Protein AF-A0A9D4R3W5-F1 (afdb_monomer_lite)

Structure (mmCIF, N/CA/C/O backbone):
data_AF-A0A9D4R3W5-F1
#
_entry.id   AF-A0A9D4R3W5-F1
#
loop_
_atom_site.group_PDB
_atom_site.id
_atom_site.type_symbol
_atom_site.label_atom_id
_atom_site.label_alt_id
_atom_site.label_comp_id
_atom_site.label_asym_id
_atom_site.label_entity_id
_atom_site.label_seq_id
_atom_site.pdbx_PDB_ins_code
_atom_site.Cartn_x
_atom_site.Cartn_y
_atom_site.Cartn_z
_atom_site.occupancy
_atom_site.B_iso_or_equiv
_atom_site.auth_seq_id
_atom_site.auth_comp_id
_atom_site.auth_asym_id
_atom_site.auth_atom_id
_atom_site.pdbx_PDB_model_num
ATOM 1 N N . MET A 1 1 ? 5.636 14.432 -17.467 1.00 48.53 1 MET A N 1
ATOM 2 C CA . MET A 1 1 ? 5.365 13.111 -16.864 1.00 48.53 1 MET A CA 1
ATOM 3 C C . MET A 1 1 ? 6.135 12.099 -17.683 1.00 48.53 1 MET A C 1
ATOM 5 O O . MET A 1 1 ? 5.924 12.047 -18.889 1.00 48.53 1 MET A O 1
ATOM 9 N N . THR A 1 2 ? 7.112 11.415 -17.092 1.00 52.47 2 THR A N 1
ATOM 10 C CA . THR A 1 2 ? 7.830 10.343 -17.795 1.00 52.47 2 THR A CA 1
ATOM 11 C C . THR A 1 2 ? 6.942 9.094 -17.781 1.00 52.47 2 THR A C 1
ATOM 13 O O . THR A 1 2 ? 6.089 8.941 -16.909 1.00 52.47 2 THR A O 1
ATOM 16 N N . SER A 1 3 ? 7.095 8.196 -18.757 1.00 61.00 3 SER A N 1
ATOM 17 C CA . SER A 1 3 ? 6.224 7.014 -18.910 1.00 61.00 3 SER A CA 1
ATOM 18 C C . SER A 1 3 ? 6.171 6.094 -17.675 1.00 61.00 3 SER A C 1
ATOM 20 O O . SER A 1 3 ? 5.282 5.254 -17.585 1.00 61.00 3 SER A O 1
ATOM 22 N N . HIS A 1 4 ? 7.108 6.236 -16.730 1.00 67.31 4 HIS A N 1
ATOM 23 C CA . HIS A 1 4 ? 7.232 5.406 -15.528 1.00 67.31 4 HIS A CA 1
ATOM 24 C C . HIS A 1 4 ? 6.277 5.774 -14.384 1.00 67.31 4 HIS A C 1
ATOM 26 O O . HIS A 1 4 ? 6.226 5.033 -13.395 1.00 67.31 4 HIS A O 1
ATOM 32 N N . ASP A 1 5 ? 5.534 6.874 -14.517 1.00 80.81 5 ASP A N 1
ATOM 33 C CA . ASP A 1 5 ? 4.615 7.381 -13.489 1.00 80.81 5 ASP A CA 1
ATOM 34 C C . ASP A 1 5 ? 3.148 7.024 -13.765 1.00 80.81 5 ASP A C 1
ATOM 36 O O . ASP A 1 5 ? 2.267 7.416 -12.999 1.00 80.81 5 ASP A O 1
ATOM 40 N N . LEU A 1 6 ? 2.878 6.284 -14.845 1.00 91.44 6 LEU A N 1
ATOM 41 C CA . LEU A 1 6 ? 1.544 5.838 -15.238 1.00 91.44 6 LEU A CA 1
ATOM 42 C C . LEU A 1 6 ? 1.276 4.404 -14.782 1.00 91.44 6 LEU A C 1
ATOM 44 O O . LEU A 1 6 ? 2.193 3.583 -14.689 1.00 91.44 6 LEU A O 1
ATOM 48 N N . ILE A 1 7 ? 0.002 4.097 -14.538 1.00 92.19 7 ILE A N 1
ATOM 49 C CA . ILE A 1 7 ? -0.449 2.717 -14.354 1.00 92.19 7 ILE A CA 1
ATOM 50 C C . ILE A 1 7 ? -0.324 1.929 -15.667 1.00 92.19 7 ILE A C 1
ATOM 52 O O . ILE A 1 7 ? -0.142 2.502 -16.739 1.00 92.19 7 ILE A O 1
ATOM 56 N N . VAL A 1 8 ? -0.433 0.603 -15.579 1.00 88.69 8 VAL A N 1
ATOM 57 C CA . VAL A 1 8 ? -0.121 -0.327 -16.680 1.00 88.69 8 VAL A CA 1
ATOM 58 C C . VAL A 1 8 ? -0.883 -0.058 -17.984 1.00 88.69 8 VAL A C 1
ATOM 60 O O . VAL A 1 8 ? -0.353 -0.311 -19.060 1.00 88.69 8 VAL A O 1
ATOM 63 N N . ASP A 1 9 ? -2.105 0.474 -17.900 1.00 92.44 9 ASP A N 1
ATOM 64 C CA . ASP A 1 9 ? -2.934 0.797 -19.067 1.00 92.44 9 ASP A CA 1
ATOM 65 C C . ASP A 1 9 ? -2.656 2.195 -19.655 1.00 92.44 9 ASP A C 1
ATOM 67 O O . ASP A 1 9 ? -3.292 2.596 -20.628 1.00 92.44 9 ASP A O 1
ATOM 71 N N . GLY A 1 10 ? -1.724 2.953 -19.068 1.00 90.69 10 GLY A N 1
ATOM 72 C CA . GLY A 1 10 ? -1.341 4.297 -19.500 1.00 90.69 10 GLY A CA 1
ATOM 73 C C . GLY A 1 10 ? -2.398 5.381 -19.265 1.00 90.69 10 GLY A C 1
ATOM 74 O O . GLY A 1 10 ? -2.163 6.533 -19.621 1.00 90.69 10 GLY A O 1
ATOM 75 N N . SER A 1 11 ? -3.550 5.057 -18.668 1.00 91.75 11 SER A N 1
ATOM 76 C CA . SER A 1 11 ? -4.689 5.981 -18.582 1.00 91.75 11 SER A CA 1
ATOM 77 C C . SER A 1 11 ? -4.497 7.108 -17.567 1.00 91.75 11 SER A C 1
ATOM 79 O O . SER A 1 11 ? -5.056 8.193 -17.726 1.00 91.75 11 SER A O 1
ATOM 81 N N . ARG A 1 12 ? -3.732 6.861 -16.498 1.00 90.69 12 ARG A N 1
ATOM 82 C CA . ARG A 1 12 ? -3.529 7.810 -15.398 1.00 90.69 12 ARG A CA 1
ATOM 83 C C . ARG A 1 12 ? -2.241 7.547 -14.632 1.00 90.69 12 ARG A C 1
ATOM 85 O O . ARG A 1 12 ? -1.643 6.479 -14.743 1.00 90.69 12 ARG A O 1
ATOM 92 N N . GLY A 1 13 ? -1.849 8.527 -13.823 1.00 92.31 13 GLY A N 1
ATOM 93 C CA . GLY A 1 13 ? -0.765 8.366 -12.862 1.00 92.31 13 GLY A CA 1
ATOM 94 C C . GLY A 1 13 ? -1.122 7.423 -11.710 1.00 92.31 13 GLY A C 1
ATOM 95 O O . GLY A 1 13 ? -2.300 7.144 -11.463 1.00 92.31 13 GLY A O 1
ATOM 96 N N . TYR A 1 14 ? -0.110 6.960 -10.978 1.00 93.19 14 TYR A N 1
ATOM 97 C CA . TYR A 1 14 ? -0.331 6.233 -9.725 1.00 93.19 14 TYR A CA 1
ATOM 98 C C . TYR A 1 14 ? -1.095 7.094 -8.713 1.00 93.19 14 TYR A C 1
ATOM 100 O O . TYR A 1 14 ? -0.771 8.258 -8.491 1.00 93.19 14 TYR A 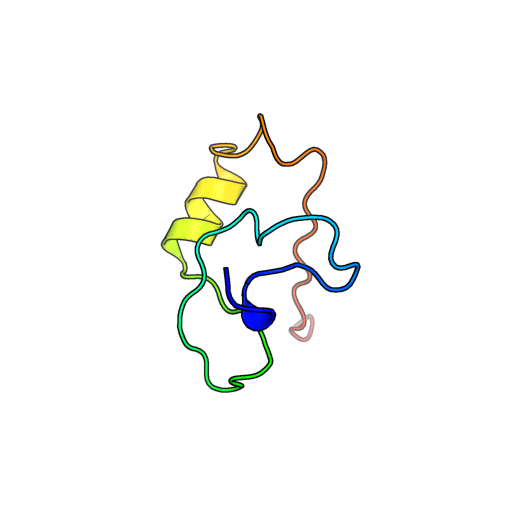O 1
ATOM 108 N N . THR A 1 15 ? -2.125 6.514 -8.093 1.00 93.62 15 THR A N 1
ATOM 109 C CA . THR A 1 15 ? -2.965 7.214 -7.107 1.00 93.62 15 THR A CA 1
ATOM 110 C C . THR A 1 15 ? -2.269 7.378 -5.758 1.00 93.62 15 THR A C 1
ATOM 112 O O . THR A 1 15 ? -2.492 8.378 -5.081 1.00 93.62 15 THR A O 1
ATOM 115 N N . LEU A 1 16 ? -1.449 6.398 -5.370 1.00 95.31 16 LEU A N 1
ATOM 116 C CA . LEU A 1 16 ? -0.760 6.375 -4.085 1.00 95.31 16 LEU A CA 1
ATOM 117 C C . LEU A 1 16 ? 0.673 6.906 -4.222 1.00 95.31 16 LEU A C 1
ATOM 119 O O . LEU A 1 16 ? 1.322 6.617 -5.233 1.00 95.31 16 LEU A O 1
ATOM 123 N N . PRO A 1 17 ? 1.195 7.612 -3.205 1.00 94.75 17 PRO A N 1
ATOM 124 C CA . PRO A 1 17 ? 2.615 7.928 -3.119 1.00 94.75 17 PRO A CA 1
ATOM 125 C C . PRO A 1 17 ? 3.475 6.658 -3.170 1.00 94.75 17 PRO A C 1
ATOM 127 O O . PRO A 1 17 ? 3.222 5.698 -2.443 1.00 94.75 17 PRO A O 1
ATOM 130 N N . THR A 1 18 ? 4.506 6.654 -4.019 1.00 94.38 18 THR A N 1
ATOM 131 C CA . THR A 1 18 ? 5.426 5.517 -4.169 1.00 94.38 18 THR A CA 1
ATOM 132 C C . THR A 1 18 ? 6.816 5.841 -3.639 1.00 9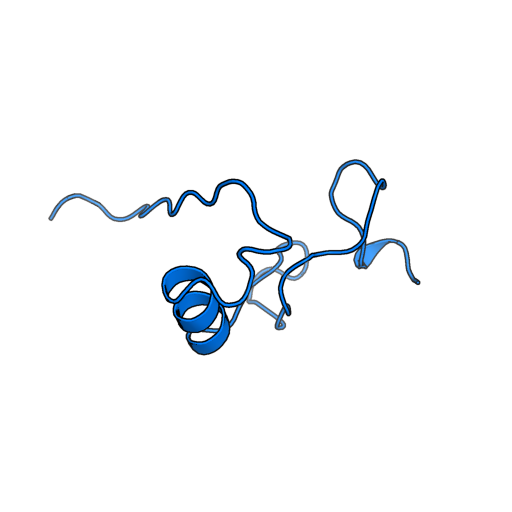4.38 18 THR A C 1
ATOM 134 O O . THR A 1 18 ? 7.297 6.960 -3.812 1.00 94.38 18 THR A O 1
ATOM 137 N N . ILE A 1 19 ? 7.495 4.840 -3.083 1.00 95.38 19 ILE A N 1
ATOM 138 C CA . ILE A 1 19 ? 8.889 4.916 -2.629 1.00 95.38 19 ILE A CA 1
ATOM 139 C C . ILE A 1 19 ? 9.780 3.944 -3.421 1.00 95.38 19 ILE A C 1
ATOM 141 O O . ILE A 1 19 ? 9.277 2.934 -3.928 1.00 95.38 19 ILE A O 1
ATOM 145 N N . PRO A 1 20 ? 11.099 4.200 -3.525 1.00 94.62 20 PRO A N 1
ATOM 146 C CA . PRO A 1 20 ? 12.037 3.233 -4.086 1.00 94.62 20 PRO A CA 1
ATOM 147 C C . PRO A 1 20 ? 12.008 1.918 -3.298 1.00 94.62 20 PRO A C 1
ATOM 149 O O . PRO A 1 20 ? 12.130 1.915 -2.074 1.00 94.62 20 PRO A O 1
ATOM 152 N N . GLY A 1 21 ? 11.847 0.804 -4.008 1.00 92.50 21 GLY A N 1
ATOM 153 C CA . GLY A 1 21 ? 11.878 -0.544 -3.446 1.00 92.50 21 GLY A CA 1
ATOM 154 C C . GLY A 1 21 ? 13.093 -1.340 -3.920 1.00 92.50 21 GLY A C 1
ATOM 155 O O . GLY A 1 21 ? 13.884 -0.881 -4.742 1.00 92.50 21 GLY A O 1
A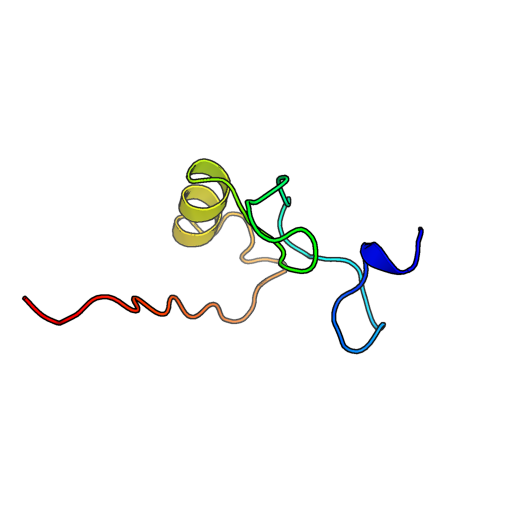TOM 156 N N . LYS A 1 22 ? 13.215 -2.579 -3.431 1.00 94.69 22 LYS A N 1
ATOM 157 C CA . LYS A 1 22 ? 14.249 -3.530 -3.877 1.00 94.69 22 LYS A CA 1
ATOM 158 C C . LYS A 1 22 ? 14.167 -3.823 -5.381 1.00 94.69 22 LYS A C 1
ATOM 160 O O . LYS A 1 22 ? 15.192 -3.997 -6.033 1.00 94.69 22 LYS A O 1
ATOM 165 N N . HIS A 1 23 ? 12.947 -3.908 -5.901 1.00 94.00 23 HIS A N 1
ATOM 166 C CA . HIS A 1 23 ? 12.653 -4.131 -7.311 1.00 94.00 23 HIS A CA 1
ATOM 167 C C . HIS A 1 23 ? 12.235 -2.794 -7.918 1.00 94.00 23 HIS A C 1
ATOM 169 O O . HIS A 1 23 ? 11.223 -2.230 -7.508 1.00 94.00 23 HIS A O 1
ATOM 175 N N . SER A 1 24 ? 13.048 -2.255 -8.827 1.00 89.56 24 SER A N 1
ATOM 176 C CA . SER A 1 24 ? 12.878 -0.903 -9.382 1.00 89.56 24 SER A CA 1
ATOM 177 C C . SER A 1 24 ? 11.724 -0.786 -10.379 1.00 89.56 24 SER A C 1
ATOM 179 O O . SER A 1 24 ? 11.215 0.309 -10.618 1.00 89.56 24 SER A O 1
ATOM 181 N N . ASP A 1 25 ? 11.310 -1.907 -10.958 1.00 89.88 25 ASP A N 1
ATOM 182 C CA . ASP A 1 25 ? 10.155 -2.045 -11.838 1.00 89.88 25 ASP A CA 1
ATOM 183 C C . ASP A 1 25 ? 8.829 -2.101 -11.062 1.00 89.88 25 ASP A C 1
ATOM 185 O O . ASP A 1 25 ? 7.788 -1.704 -11.589 1.00 89.88 25 ASP A O 1
ATOM 189 N N . LEU A 1 26 ? 8.865 -2.523 -9.794 1.00 92.56 26 LEU A N 1
ATOM 190 C CA . LEU A 1 26 ? 7.697 -2.576 -8.919 1.00 92.56 26 LEU A CA 1
ATOM 191 C C . LEU A 1 26 ? 7.499 -1.269 -8.147 1.00 92.56 26 LEU A C 1
ATOM 193 O O . LEU A 1 26 ? 8.441 -0.621 -7.690 1.00 92.56 26 LEU A O 1
ATOM 197 N N . LYS A 1 27 ? 6.234 -0.900 -7.935 1.00 93.56 27 LYS A N 1
ATOM 198 C CA . LYS A 1 27 ? 5.872 0.260 -7.116 1.00 93.56 27 LYS A CA 1
ATOM 199 C C . LYS A 1 27 ? 5.649 -0.168 -5.673 1.00 93.56 27 LYS A 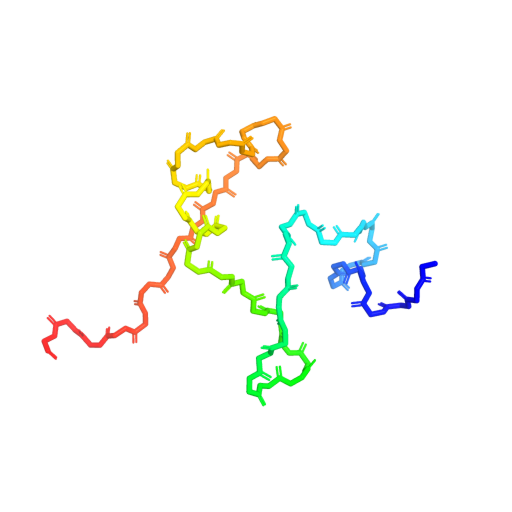C 1
ATOM 201 O O . LYS A 1 27 ? 4.739 -0.936 -5.381 1.00 93.56 27 LYS A O 1
ATOM 206 N N . SER A 1 28 ? 6.500 0.335 -4.783 1.00 95.94 28 SER A N 1
ATOM 207 C CA . SER A 1 28 ? 6.398 0.127 -3.337 1.00 95.94 28 SER A CA 1
ATOM 208 C C . SER A 1 28 ? 5.766 1.346 -2.665 1.00 95.94 28 SER A C 1
ATOM 210 O O . SER A 1 28 ? 5.905 2.464 -3.159 1.00 95.94 28 SER A O 1
ATOM 212 N N . ILE A 1 29 ? 5.097 1.136 -1.533 1.00 97.19 29 ILE A N 1
ATOM 213 C CA . ILE A 1 29 ? 4.514 2.191 -0.689 1.00 97.19 29 ILE A CA 1
ATOM 214 C C . ILE A 1 29 ? 5.118 2.121 0.716 1.00 97.19 29 ILE A C 1
ATOM 216 O O . ILE A 1 29 ? 5.639 1.076 1.112 1.00 97.19 29 ILE A O 1
ATOM 220 N N . SER A 1 30 ? 5.050 3.215 1.475 1.00 97.69 30 SER A N 1
ATOM 221 C CA . SER A 1 30 ? 5.437 3.201 2.889 1.00 97.69 30 SER A CA 1
ATOM 222 C C . SER A 1 30 ? 4.334 2.593 3.765 1.00 97.69 30 SER A C 1
ATOM 224 O O . SER A 1 30 ? 3.176 2.467 3.353 1.00 97.69 30 SER A O 1
ATOM 226 N N . ALA A 1 31 ? 4.688 2.241 5.004 1.00 97.88 31 ALA A N 1
ATOM 227 C CA . ALA A 1 31 ? 3.711 1.819 6.007 1.00 97.88 31 ALA A CA 1
ATOM 228 C C . ALA A 1 31 ? 2.690 2.931 6.321 1.00 97.88 31 ALA A C 1
ATOM 230 O O . ALA A 1 31 ? 1.510 2.637 6.498 1.00 97.88 31 ALA A O 1
ATOM 231 N N . ASP A 1 32 ? 3.119 4.197 6.307 1.00 98.44 32 ASP A N 1
ATOM 232 C CA . ASP A 1 32 ? 2.241 5.349 6.540 1.00 98.44 32 ASP A CA 1
ATOM 233 C C . ASP A 1 32 ? 1.176 5.472 5.445 1.00 98.44 32 ASP A C 1
ATOM 235 O O . ASP A 1 32 ? -0.009 5.599 5.744 1.00 98.44 32 ASP A O 1
ATOM 239 N N . THR A 1 33 ? 1.563 5.324 4.171 1.00 97.81 33 THR A N 1
ATOM 240 C CA . THR A 1 33 ? 0.606 5.310 3.054 1.00 97.81 33 THR A CA 1
ATOM 241 C C . THR A 1 33 ? -0.396 4.161 3.190 1.00 97.81 33 THR A C 1
ATOM 243 O O . THR A 1 33 ? -1.581 4.344 2.920 1.00 97.81 33 THR A O 1
ATOM 246 N N . MET A 1 34 ? 0.038 2.980 3.645 1.00 97.75 34 MET A N 1
ATOM 247 C CA . MET A 1 34 ? -0.885 1.874 3.930 1.00 97.75 34 MET A CA 1
ATOM 248 C C . MET A 1 34 ? -1.871 2.232 5.057 1.00 97.75 34 MET A C 1
ATOM 250 O O . MET A 1 34 ? -3.062 1.946 4.936 1.00 97.75 34 MET A O 1
ATOM 254 N N . ALA A 1 35 ? -1.415 2.888 6.127 1.00 98.19 35 ALA A N 1
ATOM 255 C CA . ALA A 1 35 ? -2.289 3.337 7.210 1.00 98.19 35 ALA A CA 1
ATOM 256 C C . ALA A 1 35 ? -3.326 4.366 6.727 1.00 98.19 35 ALA A C 1
ATOM 258 O O . ALA A 1 35 ? -4.503 4.256 7.058 1.00 98.19 35 ALA A O 1
ATOM 259 N N . GLU A 1 36 ? -2.928 5.329 5.895 1.00 97.94 36 GLU A N 1
ATOM 260 C CA . GLU A 1 36 ? -3.844 6.296 5.274 1.00 97.94 36 GLU A CA 1
ATOM 261 C C . GLU A 1 36 ? -4.904 5.618 4.393 1.00 97.94 36 GLU A C 1
ATOM 263 O O . GLU A 1 36 ? -6.080 5.989 4.434 1.00 97.94 36 GLU A O 1
ATOM 268 N N . VAL A 1 37 ? -4.513 4.593 3.625 1.00 97.06 37 VAL A N 1
ATOM 269 C CA . VAL A 1 37 ? -5.444 3.783 2.825 1.00 97.06 37 VAL A CA 1
ATOM 270 C C . VAL A 1 37 ? -6.466 3.082 3.718 1.00 97.06 37 VAL A C 1
ATOM 272 O O . VAL A 1 37 ? -7.662 3.161 3.442 1.00 97.06 37 VAL A O 1
ATOM 275 N N . LEU A 1 38 ? -6.021 2.446 4.805 1.00 96.81 38 LEU A N 1
ATOM 276 C CA . LEU A 1 38 ? -6.901 1.774 5.770 1.00 96.81 38 LEU A CA 1
ATOM 277 C C . LEU A 1 38 ? -7.840 2.749 6.494 1.00 96.81 38 LEU A C 1
ATOM 279 O O . LEU A 1 38 ? -8.989 2.408 6.760 1.00 96.81 38 LEU A O 1
ATOM 283 N N . ASN A 1 39 ? -7.372 3.969 6.763 1.00 96.94 39 ASN A N 1
ATOM 284 C CA . ASN A 1 39 ? -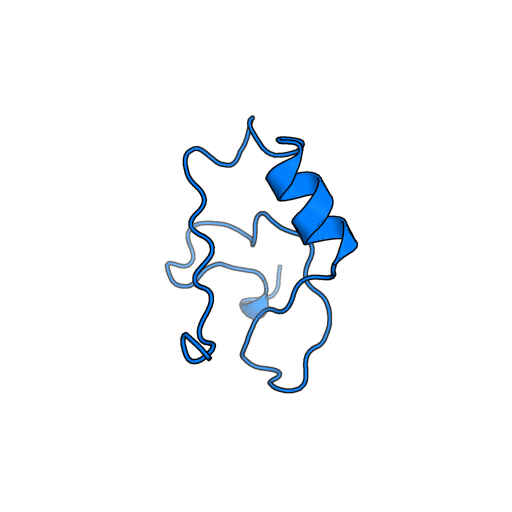8.157 5.038 7.381 1.00 96.94 39 ASN A CA 1
ATOM 285 C C . ASN A 1 39 ? -9.098 5.754 6.395 1.00 96.94 39 ASN A C 1
ATOM 287 O O . ASN A 1 39 ? -9.804 6.682 6.785 1.00 96.94 39 ASN A O 1
ATOM 291 N N . GLY A 1 40 ? -9.116 5.352 5.120 1.00 95.88 40 GLY A N 1
ATOM 292 C CA . GLY A 1 40 ? -10.023 5.906 4.117 1.00 95.88 40 GLY A CA 1
ATOM 293 C C . GLY A 1 40 ? -9.654 7.310 3.631 1.00 95.88 40 GLY A C 1
ATOM 294 O O . GLY A 1 40 ? -10.502 7.975 3.037 1.00 95.88 40 GLY A O 1
ATOM 295 N N . VAL A 1 41 ? -8.405 7.757 3.814 1.00 97.62 41 VAL A N 1
ATOM 296 C CA . VAL A 1 41 ? -7.922 9.080 3.357 1.00 97.62 41 VAL A CA 1
ATOM 297 C C . VAL A 1 41 ? -8.107 9.265 1.845 1.00 97.62 41 VAL A C 1
ATOM 299 O O . VAL A 1 41 ? -8.323 10.376 1.376 1.00 97.62 41 VAL A O 1
ATOM 302 N N . TYR A 1 42 ? -8.085 8.165 1.092 1.00 95.62 42 TYR A N 1
ATOM 303 C CA . TYR A 1 42 ? -8.205 8.138 -0.367 1.00 95.62 42 TYR A CA 1
ATOM 304 C C . TYR A 1 42 ? -9.593 7.703 -0.868 1.00 95.62 42 TYR A C 1
ATOM 306 O O . TYR A 1 42 ? -9.718 7.281 -2.018 1.00 95.62 42 TYR A O 1
ATOM 314 N N . SER A 1 43 ? -10.635 7.741 -0.030 1.00 94.25 43 SER A N 1
ATOM 315 C CA . SER A 1 43 ? -11.978 7.236 -0.391 1.00 94.25 43 SER A CA 1
ATOM 316 C C . SER A 1 43 ? -12.642 8.006 -1.542 1.00 94.25 43 SER A C 1
ATOM 318 O O . SER A 1 43 ? -13.540 7.485 -2.196 1.00 94.25 43 SER A O 1
ATOM 320 N N . ASP A 1 44 ? -12.192 9.231 -1.820 1.00 94.81 44 ASP A N 1
ATOM 321 C CA . ASP A 1 44 ? -12.606 10.043 -2.970 1.00 94.81 44 ASP A CA 1
ATOM 322 C C . ASP A 1 44 ? -12.043 9.523 -4.306 1.00 94.81 44 ASP A C 1
ATOM 324 O O . ASP A 1 44 ? -12.597 9.800 -5.370 1.00 94.81 44 ASP A O 1
ATOM 328 N N . ARG A 1 45 ? -10.941 8.764 -4.261 1.00 92.25 45 ARG A N 1
ATOM 329 C CA . ARG A 1 45 ? -10.194 8.283 -5.438 1.00 92.25 45 ARG A CA 1
ATOM 330 C C . ARG A 1 45 ? -10.187 6.764 -5.572 1.00 92.25 45 ARG A C 1
ATOM 332 O O . ARG A 1 45 ? -10.043 6.250 -6.681 1.00 92.25 45 ARG A O 1
ATOM 339 N N . LEU A 1 46 ? -10.309 6.040 -4.462 1.00 92.38 46 LEU A N 1
ATOM 340 C CA . LEU A 1 46 ? -10.271 4.584 -4.401 1.00 92.38 46 LEU A CA 1
ATOM 341 C C . LEU A 1 46 ? -11.665 4.034 -4.116 1.00 92.38 46 LEU A C 1
ATOM 343 O O . LEU A 1 46 ? -12.156 4.090 -2.996 1.00 92.38 46 LEU A O 1
ATOM 347 N N . HIS A 1 47 ? -12.273 3.426 -5.131 1.00 92.75 47 HIS A N 1
ATOM 348 C CA . HIS A 1 47 ? -13.562 2.754 -4.967 1.00 92.75 47 HIS A CA 1
ATOM 349 C C . HIS A 1 47 ? -13.435 1.402 -4.241 1.00 92.75 47 HIS A C 1
ATOM 351 O O . HIS A 1 47 ? -14.322 0.994 -3.497 1.00 92.75 47 HIS A O 1
ATOM 357 N N . LYS A 1 48 ? -12.337 0.673 -4.473 1.00 94.50 48 LYS A N 1
ATOM 358 C CA . LYS A 1 48 ? -12.069 -0.625 -3.845 1.00 94.50 48 LYS A CA 1
ATOM 359 C C . LYS A 1 48 ? -10.570 -0.842 -3.701 1.00 94.50 48 LYS A C 1
ATOM 361 O O . LYS A 1 48 ? -9.818 -0.601 -4.642 1.00 94.50 48 LYS A O 1
ATOM 366 N N . VAL A 1 49 ? -10.170 -1.370 -2.549 1.00 95.12 49 VAL A N 1
ATOM 367 C CA . VAL A 1 49 ? -8.801 -1.807 -2.259 1.00 95.12 49 VAL A CA 1
ATOM 368 C C . VAL A 1 49 ? -8.838 -3.265 -1.813 1.00 95.12 49 VAL A C 1
ATOM 370 O O . VAL A 1 49 ? -9.795 -3.715 -1.187 1.00 95.12 49 VAL A O 1
ATOM 373 N N . THR A 1 50 ? -7.824 -4.040 -2.181 1.00 96.88 50 THR A N 1
ATOM 374 C CA . THR A 1 50 ? -7.667 -5.429 -1.741 1.00 96.88 50 THR A CA 1
ATOM 375 C C . THR A 1 50 ? -6.239 -5.619 -1.263 1.00 96.88 50 THR A C 1
ATOM 377 O O . THR A 1 50 ? -5.300 -5.378 -2.017 1.00 96.88 50 THR A O 1
ATOM 380 N N . ILE A 1 51 ? -6.088 -6.025 -0.003 1.00 96.50 51 ILE A N 1
ATOM 381 C CA . ILE A 1 51 ? -4.794 -6.348 0.596 1.00 96.50 51 ILE A CA 1
ATOM 382 C C . ILE A 1 51 ? -4.608 -7.853 0.467 1.00 96.50 51 ILE A C 1
ATOM 384 O O . ILE A 1 51 ? -5.426 -8.626 0.962 1.00 96.50 51 ILE A O 1
ATOM 388 N N . VAL A 1 52 ? -3.547 -8.255 -0.226 1.00 97.12 52 VAL A N 1
ATOM 389 C CA . VAL A 1 52 ? -3.179 -9.660 -0.393 1.00 97.12 52 VAL A CA 1
ATOM 390 C C . VAL A 1 52 ? -2.024 -9.949 0.557 1.00 97.12 52 VAL A C 1
ATOM 392 O O . VAL A 1 52 ? -0.894 -9.538 0.304 1.00 97.12 52 VAL A O 1
ATOM 395 N N . ASP A 1 53 ? -2.315 -10.615 1.673 1.00 96.38 53 ASP A N 1
ATOM 396 C CA . ASP A 1 53 ? -1.282 -11.136 2.569 1.00 96.38 53 ASP A CA 1
ATOM 397 C C . ASP A 1 53 ? -0.751 -12.453 1.990 1.00 96.38 53 ASP 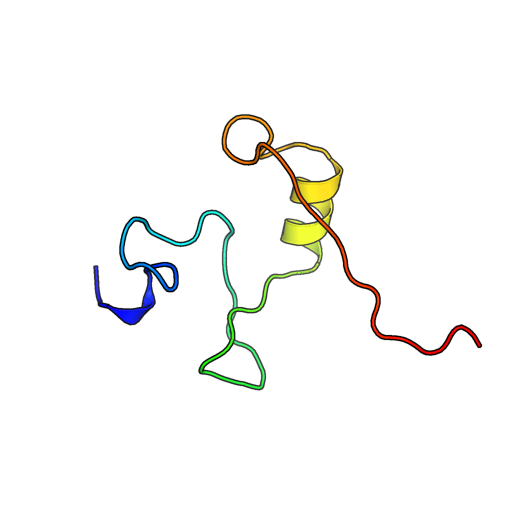A C 1
ATOM 399 O O . ASP A 1 53 ? -1.457 -13.459 1.950 1.00 96.38 53 ASP A O 1
ATOM 403 N N . CYS A 1 54 ? 0.481 -12.421 1.481 1.00 95.88 54 CYS A N 1
ATOM 404 C CA . CYS A 1 54 ? 1.115 -13.557 0.810 1.00 95.88 54 CYS A CA 1
ATOM 405 C C . CYS A 1 54 ? 1.848 -14.509 1.772 1.00 95.88 54 CYS A C 1
ATOM 407 O O . CYS A 1 54 ? 2.602 -15.368 1.311 1.00 95.88 54 CYS A O 1
ATOM 409 N N . ARG A 1 55 ? 1.718 -14.336 3.093 1.00 96.94 55 ARG A N 1
ATOM 410 C CA . ARG A 1 55 ? 2.359 -15.223 4.070 1.00 96.94 55 ARG A CA 1
ATOM 411 C C . ARG A 1 55 ? 1.668 -16.583 4.111 1.00 96.94 55 ARG A C 1
ATOM 413 O O . ARG A 1 55 ? 0.493 -16.723 3.773 1.00 96.94 55 ARG A O 1
ATOM 420 N N . TYR A 1 56 ? 2.404 -17.589 4.574 1.00 95.75 56 TYR A N 1
ATOM 421 C CA . TYR A 1 56 ? 1.776 -18.839 4.978 1.00 95.75 56 TYR A CA 1
ATOM 422 C C . TYR A 1 56 ? 0.841 -18.594 6.174 1.00 95.75 56 TYR A C 1
ATOM 424 O O . TYR A 1 56 ? 1.066 -17.654 6.940 1.00 95.75 56 TYR A O 1
ATOM 432 N N . PRO A 1 57 ? -0.194 -19.429 6.364 1.00 94.56 57 PRO A N 1
ATOM 433 C CA . PRO A 1 57 ? -1.117 -19.285 7.490 1.00 94.56 57 PRO A CA 1
ATOM 434 C C . PRO A 1 57 ? -0.482 -19.490 8.878 1.00 94.56 57 PRO A C 1
ATOM 436 O O . PRO A 1 57 ? -1.174 -19.291 9.875 1.00 94.56 57 PRO A O 1
ATOM 439 N N . TYR A 1 58 ? 0.782 -19.928 8.946 1.00 81.44 58 TYR A N 1
ATOM 440 C CA . TYR A 1 58 ? 1.515 -20.288 10.161 1.00 81.44 58 TYR A CA 1
ATOM 441 C C . TYR A 1 58 ? 2.984 -19.857 10.086 1.00 81.44 58 TYR A C 1
ATOM 443 O O . TYR A 1 58 ? 3.608 -20.044 9.014 1.00 81.44 58 TYR A O 1
#

Organism: Dreissena polymorpha (NCBI:txid45954)

Sequence (58 aa):
MTSHDLIVDGSRGYTLPTIPGKHSDLKSISADTMAEVLNGVYSDRLHKVTIVDCRYPY

pLDDT: mean 91.63, std 10.12, range [48.53, 98.44]

InterPro domains:
  IPR000751 M-phase inducer phosphatase [PR00716] (11-28)
  IPR000751 M-phase inducer phosphatase [PR00716] (29-49)
  IPR000751 M-phase inducer phosphatase [PR00716] (51-58)
  IPR036873 Rhodanese-like domain superfamily [G3DSA:3.40.250.10] (1-58)
  IPR036873 Rhodanese-like domain superfamily [SSF52821] (6-58)

Radius of gyration: 13.17 Å; chains: 1; bounding box: 28×33×30 Å

Foldseek 3Di:
DPQLQADPVRPDGDPFDFDCDPDNSDTHDDPVSVVCVVVCVCVVPDVDDDDDDPDDPD

Secondary structure (DSSP, 8-state):
--GGGB-TTSSSB-SS--B--SSSSS-B--HHHHHHHHTTTTTTT-S-------S---